Protein AF-A0A7J9BP35-F1 (afdb_monomer_lite)

Secondary structure (DSSP, 8-state):
-TTHHHHHHHHHHHHHHSHHHHTTSTHHHHHHHHHHHHHHHHHHHHHHHHHHHHH-GGGHHHHHHHHHHHHHHHHHHHHHHHHHHHHHH--

Radius of gyration: 31.37 Å; chains: 1; bounding box: 59×17×88 Å

Sequence (91 aa):
LLAFIPTGWGLISIAQVFRPLLRHTRLWDSVDSVARFYEILFGVIVMAPVAALSWIPRFQPMQTRILFNDAFNKGLQMFKIITEKVHQKDL

Structure (mmCIF, N/CA/C/O backbone):
data_AF-A0A7J9BP35-F1
#
_entry.id   AF-A0A7J9BP35-F1
#
loop_
_atom_site.group_PDB
_atom_site.id
_atom_site.type_symbol
_atom_site.label_atom_id
_atom_site.label_alt_id
_atom_site.label_comp_id
_atom_site.label_asym_id
_atom_site.label_entity_id
_atom_site.label_seq_id
_atom_site.pdbx_PDB_ins_code
_atom_site.Cartn_x
_atom_site.Cartn_y
_atom_site.Cartn_z
_atom_site.occupancy
_atom_site.B_iso_or_equiv
_atom_site.auth_seq_id
_atom_site.auth_comp_id
_atom_site.auth_asym_id
_atom_site.auth_atom_id
_atom_site.pdbx_PDB_model_num
ATOM 1 N N . LEU A 1 1 ? 8.829 2.622 3.368 1.00 55.47 1 LEU A N 1
ATOM 2 C CA . LEU A 1 1 ? 7.845 2.059 2.409 1.00 55.47 1 LEU A CA 1
ATOM 3 C C . LEU A 1 1 ? 7.340 3.091 1.396 1.00 55.47 1 LEU A C 1
ATOM 5 O O . LEU A 1 1 ? 7.358 2.779 0.217 1.00 55.47 1 LEU A O 1
ATOM 9 N N . LEU A 1 2 ? 6.996 4.328 1.790 1.00 55.31 2 LEU A N 1
ATOM 10 C CA . LEU A 1 2 ? 6.547 5.371 0.843 1.00 55.31 2 LEU A CA 1
ATOM 11 C C . LEU A 1 2 ? 7.584 5.758 -0.236 1.00 55.31 2 LEU A C 1
ATOM 13 O O . LEU A 1 2 ? 7.200 6.114 -1.340 1.00 55.31 2 LEU A O 1
ATOM 17 N N . ALA A 1 3 ? 8.886 5.629 0.051 1.00 58.06 3 ALA A N 1
ATOM 18 C CA . ALA A 1 3 ? 9.970 5.896 -0.904 1.00 58.06 3 ALA A CA 1
ATOM 19 C C . ALA A 1 3 ? 10.206 4.774 -1.939 1.00 58.06 3 ALA A C 1
ATOM 21 O O . ALA A 1 3 ? 10.876 5.015 -2.940 1.00 58.06 3 ALA A O 1
ATOM 22 N N . PHE A 1 4 ? 9.649 3.572 -1.725 1.00 57.34 4 PHE A N 1
ATOM 23 C CA . PHE A 1 4 ? 9.763 2.438 -2.660 1.00 57.34 4 PHE A CA 1
ATOM 24 C C . PHE A 1 4 ? 8.799 2.548 -3.850 1.00 57.34 4 PHE A C 1
ATOM 26 O O . PHE A 1 4 ? 9.078 2.039 -4.933 1.00 57.34 4 PHE A O 1
ATOM 33 N N . ILE A 1 5 ? 7.680 3.246 -3.641 1.00 66.44 5 ILE A N 1
ATOM 34 C CA . ILE A 1 5 ? 6.650 3.496 -4.652 1.00 66.44 5 ILE A CA 1
ATOM 35 C C . ILE A 1 5 ? 7.211 4.360 -5.801 1.00 66.44 5 ILE A C 1
ATOM 37 O O . ILE A 1 5 ? 7.164 3.906 -6.942 1.00 66.44 5 ILE A O 1
ATOM 41 N N . PRO A 1 6 ? 7.826 5.541 -5.560 1.00 70.62 6 PRO A N 1
ATOM 42 C CA . PRO A 1 6 ? 8.384 6.353 -6.641 1.00 70.62 6 PRO A CA 1
ATOM 43 C C . PRO A 1 6 ? 9.661 5.762 -7.254 1.00 70.62 6 PRO A C 1
ATOM 45 O O . PRO A 1 6 ? 9.966 6.072 -8.401 1.00 70.62 6 PRO A O 1
ATOM 48 N N . THR A 1 7 ? 10.409 4.906 -6.544 1.00 73.00 7 THR A N 1
ATOM 49 C CA . THR A 1 7 ? 11.639 4.300 -7.092 1.00 73.00 7 THR A CA 1
ATOM 50 C C . THR A 1 7 ? 11.345 3.227 -8.134 1.00 73.00 7 THR A C 1
ATOM 52 O O . THR A 1 7 ? 11.985 3.227 -9.181 1.00 73.00 7 THR A O 1
ATOM 55 N N . GLY A 1 8 ? 10.364 2.347 -7.913 1.00 74.38 8 GLY A N 1
ATOM 56 C CA . GLY A 1 8 ? 10.006 1.346 -8.924 1.00 74.38 8 GLY A CA 1
ATOM 57 C C . GLY A 1 8 ? 9.215 1.920 -10.099 1.00 74.38 8 GLY A C 1
ATOM 58 O O . GLY A 1 8 ? 9.494 1.586 -11.248 1.00 74.38 8 GLY A O 1
ATOM 59 N N . TRP A 1 9 ? 8.303 2.862 -9.843 1.00 77.00 9 TRP A N 1
ATOM 60 C CA . TRP A 1 9 ? 7.600 3.580 -10.915 1.00 77.00 9 TRP A CA 1
ATOM 61 C C . TRP A 1 9 ? 8.533 4.489 -11.729 1.00 77.00 9 TRP A C 1
ATOM 63 O O . TRP A 1 9 ? 8.396 4.595 -12.950 1.00 77.00 9 TRP A O 1
ATOM 73 N N . GLY A 1 10 ? 9.534 5.092 -11.079 1.00 79.56 10 GLY A N 1
ATOM 74 C CA . GLY A 1 10 ? 10.613 5.818 -11.745 1.00 79.56 10 GLY A CA 1
ATOM 75 C C . GLY A 1 10 ? 11.449 4.908 -12.646 1.00 79.56 10 GLY A C 1
ATOM 76 O O . GLY A 1 10 ? 11.726 5.274 -13.784 1.00 79.56 10 GLY A O 1
ATOM 77 N N . LEU A 1 11 ? 11.773 3.691 -12.194 1.00 77.38 11 LEU A N 1
ATOM 78 C CA . LEU A 1 11 ? 12.493 2.699 -13.000 1.00 77.38 11 LEU A CA 1
ATOM 79 C C . LEU A 1 11 ? 11.699 2.285 -14.253 1.00 77.38 11 LEU A C 1
ATOM 81 O O . LEU A 1 11 ? 12.264 2.231 -15.346 1.00 77.38 11 LEU A O 1
ATOM 85 N N . ILE A 1 12 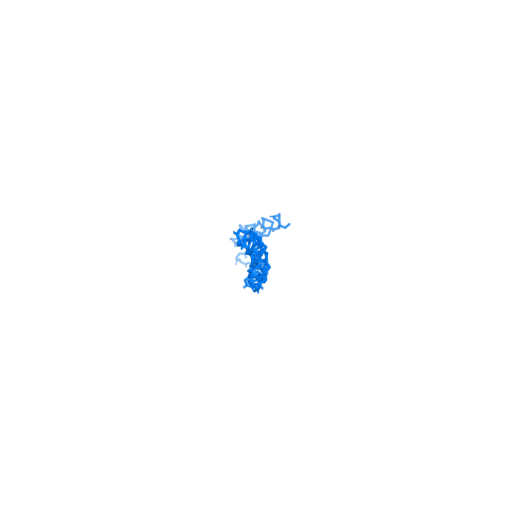? 10.387 2.054 -14.113 1.00 77.44 12 ILE A N 1
ATOM 86 C CA . ILE A 1 12 ? 9.495 1.735 -15.241 1.00 77.44 12 ILE A CA 1
ATOM 87 C C . ILE A 1 12 ? 9.405 2.922 -16.207 1.00 77.44 12 ILE A C 1
ATOM 89 O O . ILE A 1 12 ? 9.506 2.731 -17.415 1.00 77.44 12 ILE A O 1
ATOM 93 N N . SER A 1 13 ? 9.298 4.151 -15.697 1.00 77.94 13 SER A N 1
ATOM 94 C CA . SER A 1 13 ? 9.256 5.362 -16.529 1.00 77.94 13 SER A CA 1
ATOM 95 C C . SER A 1 13 ? 10.555 5.566 -17.313 1.00 77.94 13 SER A C 1
ATOM 97 O O . SER A 1 13 ? 10.516 5.882 -18.501 1.00 77.94 13 SER A O 1
ATOM 99 N N . ILE A 1 14 ? 11.711 5.315 -16.687 1.00 76.00 14 ILE A N 1
ATOM 100 C CA . ILE A 1 14 ? 13.018 5.336 -17.359 1.00 76.00 14 ILE A CA 1
ATOM 101 C C . ILE A 1 14 ? 13.054 4.265 -18.457 1.00 76.00 14 ILE A C 1
ATOM 103 O O . ILE A 1 14 ? 13.385 4.573 -19.600 1.00 76.00 14 ILE A O 1
ATOM 107 N N . ALA A 1 15 ? 12.634 3.031 -18.159 1.00 76.06 15 ALA A N 1
ATOM 108 C CA . ALA A 1 15 ? 12.534 1.963 -19.155 1.00 76.06 15 ALA A CA 1
ATOM 109 C C . ALA A 1 15 ? 11.601 2.336 -20.324 1.00 76.06 15 ALA A C 1
ATOM 111 O O . ALA A 1 15 ? 11.901 2.058 -21.485 1.00 76.06 15 ALA A O 1
ATOM 112 N N . GLN A 1 16 ? 10.499 3.030 -20.043 1.00 73.62 16 GLN A N 1
ATOM 113 C CA . GLN A 1 16 ? 9.522 3.463 -21.038 1.00 73.62 16 GLN A CA 1
ATOM 114 C C . GLN A 1 16 ? 10.061 4.571 -21.958 1.00 73.62 16 GLN A C 1
ATOM 116 O O . GLN A 1 16 ? 9.695 4.609 -23.132 1.00 73.62 16 GLN A O 1
ATOM 121 N N . VAL A 1 17 ? 10.984 5.413 -21.483 1.00 76.31 17 VAL A N 1
ATOM 122 C CA . VAL A 1 17 ? 11.713 6.388 -22.318 1.00 76.31 17 VAL A CA 1
ATOM 123 C C . VAL A 1 17 ? 12.692 5.696 -23.274 1.00 76.31 17 VAL A C 1
ATOM 125 O O . VAL A 1 17 ? 12.874 6.150 -24.403 1.00 76.31 17 VAL A O 1
ATOM 128 N N . PHE A 1 18 ? 13.264 4.553 -22.883 1.00 70.44 18 PHE A N 1
ATOM 129 C CA . PHE A 1 18 ? 14.115 3.734 -23.758 1.00 70.44 18 PHE A CA 1
ATOM 130 C C . PHE A 1 18 ? 13.329 2.815 -24.710 1.00 70.44 18 PHE A C 1
ATOM 132 O O . PHE A 1 18 ? 13.917 2.214 -25.610 1.00 70.44 18 PHE A O 1
ATOM 139 N N . ARG A 1 19 ? 11.997 2.744 -24.583 1.00 67.75 19 ARG A N 1
ATOM 140 C CA . ARG A 1 19 ? 11.093 1.964 -25.448 1.00 67.75 19 ARG A CA 1
ATOM 141 C C . ARG A 1 19 ? 11.299 2.151 -26.954 1.00 67.75 19 ARG A C 1
ATOM 143 O O . ARG A 1 19 ? 11.350 1.137 -27.645 1.00 67.75 19 ARG A O 1
ATOM 150 N N . PRO A 1 20 ? 11.415 3.371 -27.511 1.00 66.06 20 PRO A N 1
ATOM 151 C CA . PRO A 1 20 ? 11.697 3.546 -28.937 1.00 66.06 20 PRO A CA 1
ATOM 152 C C . PRO A 1 20 ? 13.102 3.072 -29.343 1.00 66.06 20 PRO A C 1
ATOM 154 O O . PRO A 1 20 ? 13.266 2.590 -30.459 1.00 66.06 20 PRO A O 1
ATOM 157 N N . LEU A 1 21 ? 14.091 3.153 -28.446 1.00 65.44 21 LEU A N 1
ATOM 158 C CA . LEU A 1 21 ? 15.486 2.766 -28.709 1.00 65.44 21 LEU A CA 1
ATOM 159 C C . LEU A 1 21 ? 15.701 1.246 -28.633 1.00 65.44 21 LEU A C 1
ATOM 161 O O . LEU A 1 21 ? 16.498 0.688 -29.383 1.00 65.44 21 LEU A O 1
ATOM 165 N N . LEU A 1 22 ? 14.969 0.565 -27.750 1.00 65.56 22 LEU A N 1
ATOM 166 C CA . LEU A 1 22 ? 15.112 -0.870 -27.488 1.00 65.56 22 LEU A CA 1
ATOM 167 C C . LEU A 1 22 ? 14.107 -1.740 -28.257 1.00 65.56 22 LEU A C 1
ATOM 169 O O . LEU A 1 22 ? 14.205 -2.960 -28.221 1.00 65.56 22 LEU A O 1
ATOM 173 N N . ARG A 1 23 ? 13.168 -1.151 -29.011 1.00 62.69 23 ARG A N 1
ATOM 174 C CA . ARG A 1 23 ? 12.128 -1.897 -29.753 1.00 62.69 23 ARG A CA 1
ATOM 175 C C . ARG A 1 23 ? 12.677 -2.876 -30.795 1.00 62.69 23 ARG A C 1
ATOM 177 O O . ARG A 1 23 ? 11.978 -3.805 -31.189 1.00 62.69 23 ARG A O 1
ATOM 184 N N . HIS A 1 24 ? 13.912 -2.663 -31.243 1.00 63.78 24 HIS A N 1
ATOM 185 C CA . HIS A 1 24 ? 14.619 -3.560 -32.156 1.00 63.78 24 HIS A CA 1
ATOM 186 C C . HIS A 1 24 ? 15.482 -4.616 -31.459 1.00 63.78 24 HIS A C 1
ATOM 188 O O . HIS A 1 24 ? 15.934 -5.553 -32.111 1.00 63.78 24 HIS A O 1
ATOM 194 N N . THR A 1 25 ? 15.703 -4.508 -30.149 1.00 69.25 25 THR A N 1
ATOM 195 C CA . THR A 1 25 ? 16.513 -5.460 -29.388 1.00 69.25 25 THR A CA 1
ATOM 196 C C . THR A 1 25 ? 15.632 -6.413 -28.584 1.00 69.25 25 THR A C 1
ATOM 198 O O . THR A 1 25 ? 14.686 -6.017 -27.909 1.00 69.25 25 THR A O 1
ATOM 201 N N . ARG A 1 26 ? 15.993 -7.703 -28.591 1.00 71.56 26 ARG A N 1
ATOM 202 C CA . ARG A 1 26 ? 15.330 -8.768 -27.809 1.00 71.56 26 ARG A CA 1
ATOM 203 C C . ARG A 1 26 ? 15.318 -8.490 -26.291 1.00 71.56 26 ARG A C 1
ATOM 205 O O . AR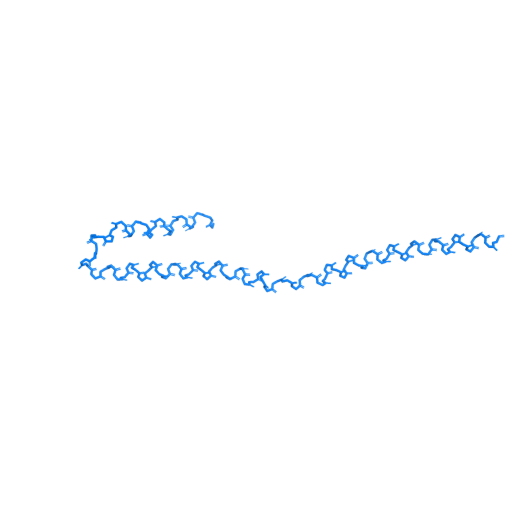G A 1 26 ? 14.517 -9.069 -25.571 1.00 71.56 26 ARG A O 1
ATOM 212 N N . LEU A 1 27 ? 16.169 -7.572 -25.822 1.00 74.25 27 LEU A N 1
ATOM 213 C CA . LEU A 1 27 ? 16.234 -7.085 -24.439 1.00 74.25 27 LEU A CA 1
ATOM 214 C C . LEU A 1 27 ? 14.947 -6.381 -23.977 1.00 74.25 27 LEU A C 1
ATOM 216 O O . LEU A 1 27 ? 14.657 -6.387 -22.783 1.00 74.25 27 LEU A O 1
ATOM 220 N N . TRP A 1 28 ? 14.165 -5.806 -24.899 1.00 79.19 28 TRP A N 1
ATOM 221 C CA . TRP A 1 28 ? 12.899 -5.148 -24.566 1.00 79.19 28 TRP A CA 1
ATOM 222 C C . TRP A 1 28 ? 11.887 -6.104 -23.920 1.00 79.19 28 TRP A C 1
ATOM 224 O O . TRP A 1 28 ? 11.186 -5.720 -22.987 1.00 79.19 28 TRP A O 1
ATOM 234 N N . ASP A 1 29 ? 11.867 -7.363 -24.363 1.00 78.62 29 ASP A N 1
ATOM 235 C CA . ASP A 1 29 ? 10.967 -8.397 -23.843 1.00 78.62 29 ASP A CA 1
ATOM 236 C C . ASP A 1 29 ? 11.271 -8.729 -22.369 1.00 78.62 29 ASP A C 1
ATOM 238 O O . ASP A 1 29 ? 10.377 -8.813 -21.527 1.00 78.62 29 ASP A O 1
ATOM 242 N N . SER A 1 30 ? 12.559 -8.796 -22.010 1.00 81.06 30 SER A N 1
ATOM 243 C CA . SER A 1 30 ? 12.987 -9.018 -20.624 1.00 81.06 30 SER A CA 1
ATOM 244 C C . SER A 1 30 ? 12.636 -7.842 -19.707 1.00 81.06 30 SER A C 1
ATOM 246 O O . SER A 1 30 ? 12.210 -8.057 -18.574 1.00 81.06 30 SER A O 1
ATOM 248 N N . VAL A 1 31 ? 12.776 -6.602 -20.186 1.00 79.50 31 VAL A N 1
ATOM 249 C CA . VAL A 1 31 ? 12.414 -5.397 -19.417 1.00 79.50 31 VAL A CA 1
ATOM 250 C C . VAL A 1 31 ? 10.900 -5.316 -19.193 1.00 79.50 31 VAL A C 1
ATOM 252 O O . VAL A 1 31 ? 10.469 -5.028 -18.077 1.00 79.50 31 VAL A O 1
ATOM 255 N N . ASP A 1 32 ? 10.094 -5.627 -20.213 1.00 80.69 32 ASP A N 1
ATOM 256 C CA . ASP A 1 32 ? 8.628 -5.694 -20.110 1.00 80.69 32 ASP A CA 1
ATOM 257 C C . ASP A 1 32 ? 8.183 -6.747 -19.081 1.00 80.69 32 ASP A C 1
ATOM 259 O O . ASP A 1 32 ? 7.350 -6.470 -18.214 1.00 80.69 32 ASP A O 1
ATOM 263 N N . SER A 1 33 ? 8.814 -7.926 -19.097 1.00 84.50 33 SER A N 1
ATOM 264 C CA . SER A 1 33 ? 8.543 -8.983 -18.119 1.00 84.50 33 SER A CA 1
ATOM 265 C C . SER A 1 33 ? 8.875 -8.561 -16.683 1.00 84.50 33 SER A C 1
ATOM 267 O O . SER A 1 33 ? 8.122 -8.889 -15.765 1.00 84.50 33 SER A O 1
ATOM 269 N N . VAL A 1 34 ? 9.978 -7.838 -16.463 1.00 83.56 34 VAL A N 1
ATOM 270 C CA . VAL A 1 34 ? 10.364 -7.342 -15.128 1.00 83.56 34 VAL A CA 1
ATOM 271 C C . VAL A 1 34 ? 9.412 -6.243 -14.652 1.00 83.56 34 VAL A C 1
ATOM 273 O O . VAL A 1 34 ? 9.014 -6.250 -13.487 1.00 83.56 34 VAL A O 1
ATOM 276 N N . ALA A 1 35 ? 8.995 -5.341 -15.544 1.00 84.00 35 ALA A N 1
ATOM 277 C CA . ALA A 1 35 ? 8.009 -4.309 -15.229 1.00 84.00 35 ALA A CA 1
ATOM 278 C C . ALA A 1 35 ? 6.664 -4.928 -14.814 1.00 84.00 35 ALA A C 1
ATOM 280 O O . ALA A 1 35 ? 6.118 -4.574 -13.770 1.00 84.00 35 ALA A O 1
ATOM 281 N N . ARG A 1 36 ? 6.176 -5.925 -15.564 1.00 83.19 36 ARG A N 1
ATOM 282 C CA . ARG A 1 36 ? 4.956 -6.670 -15.211 1.00 83.19 36 ARG A CA 1
ATOM 283 C C . ARG A 1 36 ? 5.080 -7.400 -13.881 1.00 83.19 36 ARG A C 1
ATOM 285 O O . ARG A 1 36 ? 4.161 -7.343 -13.069 1.00 83.19 36 ARG A O 1
ATOM 292 N N . PHE A 1 37 ? 6.206 -8.071 -13.640 1.00 86.94 37 PHE A N 1
ATOM 293 C CA . PHE A 1 37 ? 6.442 -8.753 -12.368 1.00 86.94 37 PHE A CA 1
ATOM 294 C C . PHE A 1 37 ? 6.429 -7.769 -11.191 1.00 86.94 37 PHE A C 1
ATOM 296 O O . PHE A 1 37 ? 5.842 -8.067 -10.151 1.00 86.94 37 PHE A O 1
ATOM 303 N N . TYR A 1 38 ? 7.010 -6.577 -11.369 1.00 83.75 38 TYR A N 1
ATOM 304 C CA . TYR A 1 38 ? 6.991 -5.517 -10.364 1.00 83.75 38 TYR A CA 1
ATOM 305 C C . TYR A 1 38 ? 5.566 -5.032 -10.057 1.00 83.75 38 TYR A C 1
ATOM 307 O O . TYR A 1 38 ? 5.199 -4.948 -8.885 1.00 83.75 38 TYR A O 1
ATOM 315 N N . GLU A 1 39 ? 4.744 -4.765 -11.079 1.00 83.38 39 GLU A N 1
ATOM 316 C CA . GLU A 1 39 ? 3.349 -4.346 -10.878 1.00 83.38 39 GLU A CA 1
ATOM 317 C C . GLU A 1 39 ? 2.511 -5.426 -10.180 1.00 83.38 39 GLU A C 1
ATOM 319 O O . GLU A 1 39 ? 1.750 -5.119 -9.261 1.00 83.38 39 GLU A O 1
ATOM 324 N N . ILE A 1 40 ? 2.698 -6.700 -10.548 1.00 87.44 40 ILE A N 1
ATOM 325 C CA . ILE A 1 40 ? 2.021 -7.834 -9.901 1.00 87.44 40 ILE A CA 1
ATOM 326 C C . ILE A 1 40 ? 2.444 -7.948 -8.433 1.00 87.44 40 ILE A C 1
ATOM 328 O O . ILE A 1 40 ? 1.589 -8.049 -7.553 1.00 87.44 40 ILE A O 1
ATOM 332 N N . LEU A 1 41 ? 3.748 -7.902 -8.148 1.00 87.62 41 LEU A N 1
ATOM 333 C CA . LEU A 1 41 ? 4.266 -7.998 -6.784 1.00 87.62 41 LEU A CA 1
ATOM 334 C C . LEU A 1 41 ? 3.748 -6.848 -5.913 1.00 87.62 41 LEU A C 1
ATOM 336 O O . LEU A 1 41 ? 3.311 -7.077 -4.786 1.00 87.62 41 LEU A O 1
ATOM 340 N N . PHE A 1 42 ? 3.746 -5.623 -6.442 1.00 85.56 42 PHE A N 1
ATOM 341 C CA . PHE A 1 42 ? 3.204 -4.464 -5.741 1.00 85.56 42 PHE A CA 1
ATOM 342 C C . PHE A 1 42 ? 1.700 -4.612 -5.477 1.00 85.56 42 PHE A C 1
ATOM 344 O O . PHE A 1 42 ? 1.249 -4.386 -4.353 1.00 85.56 42 PHE A O 1
ATOM 351 N N . GLY A 1 43 ? 0.938 -5.071 -6.474 1.00 85.62 43 GLY A N 1
ATOM 352 C CA . GLY A 1 43 ? -0.484 -5.377 -6.330 1.00 85.62 43 GLY A CA 1
ATOM 353 C C . GLY A 1 43 ? -0.754 -6.396 -5.221 1.00 85.62 43 GLY A C 1
ATOM 354 O O . GLY A 1 43 ? -1.641 -6.181 -4.399 1.00 85.62 43 GLY A O 1
ATOM 355 N N . VAL A 1 44 ? 0.054 -7.456 -5.126 1.00 89.62 44 VAL A N 1
ATOM 356 C CA . VAL A 1 44 ? -0.043 -8.466 -4.059 1.00 89.62 44 VAL A CA 1
ATOM 357 C C . VAL A 1 44 ? 0.304 -7.879 -2.690 1.00 89.62 44 VAL A C 1
ATOM 359 O O . VAL A 1 44 ? -0.419 -8.124 -1.726 1.00 89.62 44 VAL A O 1
ATOM 362 N N . ILE A 1 45 ? 1.366 -7.073 -2.590 1.00 87.75 45 ILE A N 1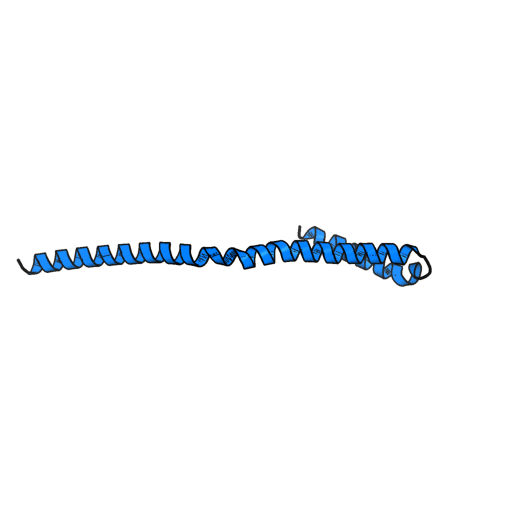
ATOM 363 C CA . ILE A 1 45 ? 1.781 -6.432 -1.330 1.00 87.75 45 ILE A CA 1
ATOM 364 C C . ILE A 1 45 ? 0.708 -5.472 -0.809 1.00 87.75 45 ILE A C 1
ATOM 366 O O . ILE A 1 45 ? 0.532 -5.378 0.401 1.00 87.75 45 ILE A O 1
ATOM 370 N N . VAL A 1 46 ? -0.009 -4.770 -1.692 1.00 86.88 46 VAL A N 1
ATOM 371 C CA . VAL A 1 46 ? -1.115 -3.877 -1.311 1.00 86.88 46 VAL A CA 1
ATOM 372 C C . VAL A 1 46 ? -2.390 -4.666 -1.012 1.00 86.88 46 VAL A C 1
ATOM 374 O O . VAL A 1 46 ? -3.080 -4.369 -0.038 1.00 86.88 46 VAL A O 1
ATOM 377 N N . MET A 1 47 ? -2.699 -5.701 -1.796 1.00 88.00 47 MET A N 1
ATOM 378 C CA . MET A 1 4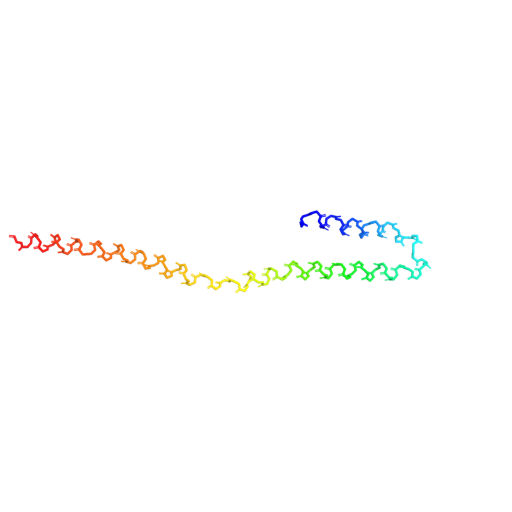7 ? -3.894 -6.522 -1.587 1.00 88.00 47 MET A CA 1
ATOM 379 C C . MET A 1 47 ? -3.808 -7.398 -0.338 1.00 88.00 47 MET A C 1
ATOM 381 O O . MET A 1 47 ? -4.829 -7.610 0.302 1.00 88.00 47 MET A O 1
ATOM 385 N N . ALA A 1 48 ? -2.628 -7.873 0.062 1.00 89.69 48 ALA A N 1
ATOM 386 C CA . ALA A 1 48 ? -2.457 -8.694 1.261 1.00 89.69 48 ALA A CA 1
ATOM 387 C C . ALA A 1 48 ? -2.970 -8.021 2.558 1.00 89.69 48 ALA A C 1
ATOM 389 O O . ALA A 1 48 ? -3.803 -8.622 3.240 1.00 89.69 48 ALA A O 1
ATOM 390 N N . PRO A 1 49 ? -2.562 -6.786 2.915 1.00 84.50 49 PRO A N 1
ATOM 391 C CA . PRO A 1 49 ? -3.095 -6.090 4.078 1.00 84.50 49 PRO A CA 1
ATOM 392 C C . PRO A 1 49 ? -4.544 -5.654 3.871 1.00 84.50 49 PRO A C 1
ATOM 394 O O . PRO A 1 49 ? -5.303 -5.685 4.829 1.00 84.50 49 PRO A O 1
ATOM 397 N N . VAL A 1 50 ? -4.967 -5.295 2.655 1.00 86.25 50 VAL A N 1
ATOM 398 C CA . VAL A 1 50 ? -6.375 -4.953 2.380 1.00 86.25 50 VAL A CA 1
ATOM 399 C C . VAL A 1 50 ? -7.282 -6.164 2.605 1.00 86.25 50 VAL A C 1
ATOM 401 O O . VAL A 1 50 ? -8.306 -6.042 3.271 1.00 86.25 50 VAL A O 1
ATOM 404 N N . ALA A 1 51 ? -6.884 -7.344 2.130 1.00 86.62 51 ALA A N 1
ATOM 405 C CA . ALA A 1 51 ? -7.583 -8.601 2.359 1.00 86.62 51 ALA A CA 1
ATOM 406 C C . ALA A 1 51 ? -7.549 -8.997 3.840 1.00 86.62 51 ALA A C 1
ATOM 408 O O . ALA A 1 51 ? -8.579 -9.380 4.384 1.00 86.62 51 ALA A O 1
ATOM 409 N N . ALA A 1 52 ? -6.407 -8.839 4.519 1.00 84.81 52 ALA A N 1
ATOM 410 C CA . ALA A 1 52 ? 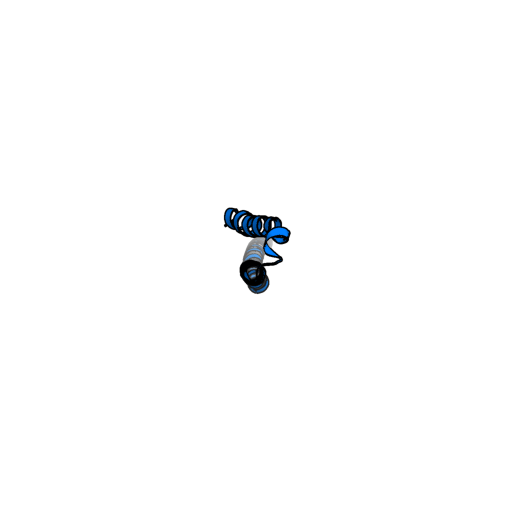-6.301 -9.084 5.956 1.00 84.81 52 ALA A CA 1
ATOM 411 C C . ALA A 1 52 ? -7.205 -8.141 6.765 1.00 84.81 52 ALA A C 1
ATOM 413 O O . ALA A 1 52 ? -7.927 -8.596 7.642 1.00 84.81 52 ALA A O 1
ATOM 414 N N . LEU A 1 53 ? -7.238 -6.846 6.446 1.00 79.44 53 LEU A N 1
ATOM 415 C CA . LEU A 1 53 ? -8.112 -5.862 7.092 1.00 79.44 53 LEU A CA 1
ATOM 416 C C . LEU A 1 53 ? -9.591 -6.124 6.777 1.00 79.44 53 LEU A C 1
ATOM 418 O O . LEU A 1 53 ? -10.420 -6.086 7.684 1.00 79.44 53 LEU A O 1
ATOM 422 N N . SER A 1 54 ? -9.915 -6.475 5.529 1.00 79.12 54 SER A N 1
ATOM 423 C CA . SER A 1 54 ? -11.254 -6.919 5.119 1.00 79.12 54 SER A CA 1
ATOM 424 C C . SER A 1 54 ? -11.668 -8.240 5.774 1.00 79.12 54 SER A C 1
ATOM 426 O O . SER A 1 54 ? -12.861 -8.527 5.856 1.00 79.12 54 SER A O 1
ATOM 428 N N . TRP A 1 55 ? -10.709 -9.039 6.243 1.00 72.94 55 TRP A N 1
ATOM 429 C CA . TRP A 1 55 ? -10.925 -10.259 7.022 1.00 72.94 55 TRP A CA 1
ATOM 430 C C . TRP A 1 55 ? -10.933 -10.015 8.543 1.00 72.94 55 TRP A C 1
ATOM 432 O O . TRP A 1 55 ? -11.468 -10.822 9.308 1.00 72.94 55 TRP A O 1
ATOM 442 N N . ILE A 1 56 ? -10.455 -8.852 8.999 1.00 65.75 56 ILE A N 1
ATOM 443 C CA . ILE A 1 56 ? -10.467 -8.404 10.400 1.00 65.75 56 ILE A CA 1
ATOM 444 C C . ILE A 1 56 ? -11.750 -7.628 10.843 1.00 65.75 56 ILE A C 1
ATOM 446 O O . ILE A 1 56 ? -11.760 -7.091 11.952 1.00 65.75 56 ILE A O 1
ATOM 450 N N . PRO A 1 57 ? -12.932 -7.643 10.174 1.00 62.00 57 PRO A N 1
ATOM 451 C CA . PRO A 1 57 ? -14.140 -7.048 10.759 1.00 62.00 57 PRO A CA 1
ATOM 452 C C . PRO A 1 57 ? -14.694 -7.864 11.952 1.00 62.00 57 PRO A C 1
ATOM 454 O O . PRO A 1 57 ? -15.692 -7.494 12.566 1.00 62.00 57 PRO A O 1
ATOM 457 N N . ARG A 1 58 ? -14.023 -8.952 12.364 1.00 56.53 58 ARG A N 1
ATOM 458 C CA . ARG A 1 58 ? -14.388 -9.817 13.503 1.00 56.53 58 ARG A CA 1
ATOM 459 C C . ARG A 1 58 ? -14.134 -9.205 14.898 1.00 56.53 58 ARG A C 1
ATOM 4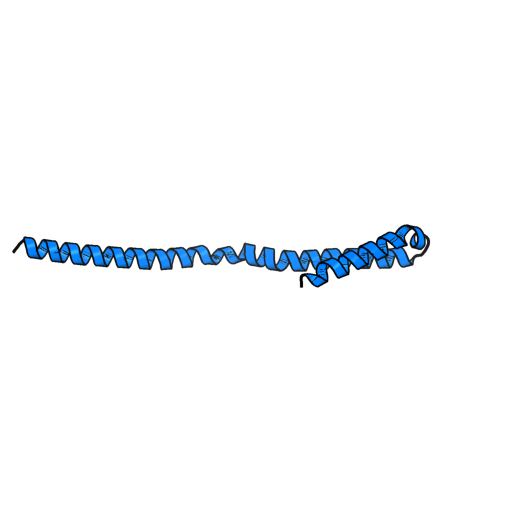61 O O . ARG A 1 58 ? -14.378 -9.877 15.892 1.00 56.53 58 ARG A O 1
ATOM 468 N N . PHE A 1 59 ? -13.704 -7.948 15.025 1.00 56.50 59 PHE A N 1
ATOM 469 C CA . PHE A 1 59 ? -13.637 -7.269 16.336 1.00 56.50 59 PHE A CA 1
ATOM 470 C C . PHE A 1 59 ? -14.896 -6.464 16.705 1.00 56.50 59 PHE A C 1
ATOM 472 O O . PHE A 1 59 ? -15.042 -6.072 17.864 1.00 56.50 59 PHE A O 1
ATOM 479 N N . GLN A 1 60 ? -15.856 -6.288 15.786 1.00 60.31 60 GLN A N 1
ATOM 480 C CA . GLN A 1 60 ? -17.134 -5.630 16.097 1.00 60.31 60 GLN A CA 1
ATOM 481 C C . GLN A 1 60 ? -17.931 -6.284 17.249 1.00 60.31 60 GLN A C 1
ATOM 483 O O . GLN A 1 60 ? -18.356 -5.552 18.143 1.00 60.31 60 GLN A O 1
ATOM 488 N N . PRO A 1 61 ? -18.107 -7.621 17.336 1.00 62.16 61 PRO A N 1
ATOM 489 C CA . PRO A 1 61 ? -18.948 -8.202 18.387 1.00 62.16 61 PRO A CA 1
ATOM 490 C C . PRO A 1 61 ? -18.318 -8.128 19.787 1.00 62.16 61 PRO A C 1
ATOM 492 O O . PRO A 1 61 ? -19.042 -8.151 20.783 1.00 62.16 61 PRO A O 1
ATOM 495 N N . MET A 1 62 ? -16.987 -8.019 19.886 1.00 61.66 62 MET A N 1
ATOM 496 C CA . MET A 1 62 ? -16.296 -7.834 21.168 1.00 61.66 62 MET A CA 1
ATOM 497 C C . MET A 1 62 ? -16.481 -6.414 21.706 1.00 61.66 62 MET A C 1
ATOM 499 O O . MET A 1 62 ? -16.794 -6.257 22.886 1.00 61.66 62 MET A O 1
ATOM 503 N N . GLN A 1 63 ? -16.375 -5.392 20.847 1.00 58.31 63 GLN A N 1
ATOM 504 C CA . GLN A 1 63 ? -16.631 -4.003 21.245 1.00 58.31 63 GLN A CA 1
ATOM 505 C C . GLN A 1 63 ? -18.083 -3.800 21.687 1.00 58.31 63 GLN A C 1
ATOM 507 O O . GLN A 1 63 ? -18.319 -3.197 22.733 1.00 58.31 63 GLN A O 1
ATOM 512 N N . THR A 1 64 ? -19.055 -4.369 20.966 1.00 69.31 64 THR A N 1
ATOM 513 C CA . THR A 1 64 ? -20.468 -4.270 21.354 1.00 69.31 64 THR A CA 1
ATOM 514 C C . THR A 1 64 ? -20.747 -4.990 22.675 1.00 69.31 64 THR A C 1
ATOM 516 O O . THR A 1 64 ? -21.476 -4.449 23.498 1.00 69.31 64 THR A O 1
ATOM 519 N N . ARG A 1 65 ? -20.135 -6.159 22.943 1.00 70.12 65 ARG A N 1
ATOM 520 C CA . ARG A 1 65 ? -20.308 -6.862 24.231 1.00 70.12 65 ARG A CA 1
ATOM 521 C C . ARG A 1 65 ? -19.688 -6.121 25.414 1.00 70.12 65 ARG A C 1
ATOM 523 O O . ARG A 1 65 ? -20.319 -6.068 26.463 1.00 70.12 65 ARG A O 1
ATOM 530 N N . ILE A 1 66 ? -18.487 -5.562 25.270 1.00 81.50 66 ILE A N 1
ATOM 531 C CA . ILE A 1 66 ? -17.813 -4.845 26.366 1.00 81.50 66 ILE A CA 1
ATOM 532 C C . ILE A 1 66 ? -18.536 -3.526 26.668 1.00 81.50 66 ILE A C 1
ATOM 534 O O . ILE A 1 66 ? -18.836 -3.254 27.829 1.00 81.50 66 ILE A O 1
ATOM 538 N N . LEU A 1 67 ? -18.887 -2.749 25.635 1.00 81.19 67 LEU A N 1
ATOM 539 C CA . LEU A 1 67 ? -19.618 -1.490 25.800 1.00 81.19 67 LEU A CA 1
ATOM 540 C C . LEU A 1 67 ? -21.026 -1.721 26.370 1.00 81.19 67 LEU A C 1
ATOM 542 O O . LEU A 1 67 ? -21.470 -0.976 27.241 1.00 81.19 67 LEU A O 1
ATOM 546 N N . PHE A 1 68 ? -21.710 -2.780 25.925 1.00 81.88 68 PHE A N 1
ATOM 547 C CA . PHE A 1 68 ? -23.011 -3.160 26.471 1.00 81.88 68 PHE A CA 1
ATOM 548 C C . PHE A 1 68 ? -22.913 -3.597 27.932 1.00 81.88 68 PHE A C 1
ATOM 550 O O . PHE A 1 68 ? -23.724 -3.170 28.744 1.00 81.88 68 PHE A O 1
ATOM 557 N N . ASN A 1 69 ? -21.921 -4.416 28.289 1.00 86.69 69 ASN A N 1
ATOM 558 C CA . ASN A 1 69 ? -21.750 -4.875 29.664 1.00 86.69 69 ASN A CA 1
ATOM 559 C C . ASN A 1 69 ? -21.468 -3.708 30.625 1.00 86.69 69 ASN A C 1
ATOM 561 O O . ASN A 1 69 ? -22.009 -3.679 31.727 1.00 86.69 69 ASN A O 1
ATOM 565 N N . ASP A 1 70 ? -20.683 -2.717 30.192 1.00 87.00 70 ASP A N 1
ATOM 566 C CA . ASP A 1 70 ? -20.430 -1.499 30.970 1.00 87.00 70 ASP A CA 1
ATOM 567 C C . ASP A 1 70 ? -21.699 -0.641 31.136 1.00 87.00 70 ASP A C 1
ATOM 569 O O . ASP A 1 70 ? -22.044 -0.234 32.249 1.00 87.00 70 ASP A O 1
ATOM 573 N N . ALA A 1 71 ? -22.451 -0.429 30.050 1.00 86.06 71 ALA A N 1
ATOM 574 C CA . ALA A 1 71 ? -23.714 0.310 30.086 1.00 86.06 71 ALA A CA 1
ATOM 575 C C . ALA A 1 71 ? -24.785 -0.397 30.939 1.00 86.06 71 ALA A C 1
ATOM 577 O O . ALA A 1 71 ? -25.489 0.245 31.720 1.00 86.06 71 ALA A O 1
ATOM 578 N N . PHE A 1 72 ? -24.880 -1.723 30.841 1.00 81.94 72 PHE A N 1
ATOM 579 C CA . PHE A 1 72 ? -25.824 -2.531 31.609 1.00 81.94 72 PHE A CA 1
ATOM 580 C C . PHE A 1 72 ? -25.484 -2.541 33.101 1.00 81.94 72 PHE A C 1
ATOM 582 O O . PHE A 1 72 ? -26.370 -2.370 33.937 1.00 81.94 72 PHE A O 1
ATOM 589 N N . ASN A 1 73 ? -24.200 -2.657 33.452 1.00 86.75 73 ASN A N 1
ATOM 590 C CA . ASN A 1 73 ? -23.760 -2.613 34.844 1.00 86.75 73 ASN A CA 1
ATOM 591 C C . ASN A 1 73 ? -24.058 -1.248 35.495 1.00 86.75 73 ASN A C 1
ATOM 593 O O . ASN A 1 73 ? -24.494 -1.181 36.644 1.00 86.75 73 ASN A O 1
ATOM 597 N N . LYS A 1 74 ? -23.918 -0.150 34.740 1.00 87.38 74 LYS A N 1
ATOM 598 C CA . LYS A 1 74 ? -24.342 1.192 35.179 1.00 87.38 74 LYS A CA 1
ATOM 599 C C . LYS A 1 74 ? -25.861 1.300 35.349 1.00 87.38 74 LYS A C 1
ATOM 601 O O . LYS A 1 74 ? -26.321 1.900 36.319 1.00 87.38 74 LYS A O 1
ATOM 606 N N . GLY A 1 75 ? -26.636 0.683 34.456 1.00 85.75 75 GLY A N 1
ATOM 607 C CA . GLY A 1 75 ? -28.093 0.584 34.581 1.00 85.75 75 GLY A CA 1
ATOM 608 C C . GLY A 1 75 ? -28.530 -0.166 35.844 1.00 85.75 75 GLY A C 1
ATOM 609 O O . GLY A 1 75 ? -29.361 0.333 36.599 1.00 85.75 75 GLY A O 1
ATOM 610 N N . LEU A 1 76 ? -27.920 -1.319 36.129 1.00 88.94 76 LEU A N 1
ATOM 611 C CA . LEU A 1 76 ? -28.186 -2.108 37.338 1.00 88.94 76 LEU A CA 1
ATOM 612 C C . LEU A 1 76 ? -27.867 -1.344 38.627 1.00 88.94 76 LEU A C 1
ATOM 614 O O . LEU A 1 76 ? -28.646 -1.398 39.578 1.00 88.94 76 LEU A O 1
ATOM 618 N N . GLN A 1 77 ? -26.752 -0.610 38.663 1.00 87.75 77 GLN A N 1
ATOM 619 C CA . GLN A 1 77 ? -26.408 0.223 39.819 1.00 87.75 77 GLN A CA 1
ATOM 620 C C . GLN A 1 77 ? -27.456 1.315 40.068 1.00 87.75 77 GLN A C 1
ATOM 622 O O . GLN A 1 77 ? -27.855 1.520 41.213 1.00 87.75 77 GLN A O 1
ATOM 627 N N . MET A 1 78 ? -27.969 1.960 39.014 1.00 83.00 78 MET A N 1
ATOM 628 C CA . MET A 1 78 ? -29.072 2.919 39.144 1.00 83.00 78 MET A CA 1
ATOM 629 C C . MET A 1 78 ? -30.357 2.263 39.658 1.00 83.00 78 MET A C 1
ATOM 631 O O . MET A 1 78 ? -30.963 2.785 40.591 1.00 83.00 78 MET A O 1
ATOM 635 N N . PHE A 1 79 ? -30.750 1.102 39.125 1.00 82.50 79 PHE A N 1
ATOM 636 C CA . PHE A 1 79 ? -31.929 0.376 39.612 1.00 82.50 79 PHE A CA 1
ATOM 637 C C . PHE A 1 79 ? -31.812 -0.017 41.083 1.00 82.50 79 PHE A C 1
ATOM 639 O O . PHE A 1 79 ? -32.782 0.117 41.829 1.00 82.50 79 PHE A O 1
ATOM 646 N N . LYS A 1 80 ? -30.628 -0.458 41.521 1.00 83.88 80 LYS A N 1
ATOM 647 C CA . LYS A 1 80 ? -30.386 -0.804 42.923 1.00 83.88 80 LYS A CA 1
ATOM 648 C C . LYS A 1 80 ? -30.567 0.409 43.836 1.00 83.88 80 LYS A C 1
ATOM 650 O O . LYS A 1 80 ? -31.296 0.320 44.817 1.00 83.88 80 LYS A O 1
ATOM 655 N N . ILE A 1 81 ? -29.984 1.550 43.466 1.00 83.62 81 ILE A N 1
ATOM 656 C CA . ILE A 1 81 ? -30.108 2.796 44.235 1.00 83.62 81 ILE A CA 1
ATOM 657 C C . ILE A 1 81 ? -31.566 3.275 44.270 1.00 83.62 81 ILE A C 1
ATOM 659 O O . ILE A 1 81 ? -32.046 3.695 45.317 1.00 83.62 81 ILE A O 1
ATOM 663 N N . ILE A 1 82 ? -32.295 3.202 43.153 1.00 81.75 82 ILE A N 1
ATOM 664 C CA . ILE A 1 82 ? -33.714 3.592 43.100 1.00 81.75 82 ILE A CA 1
ATOM 665 C C . ILE A 1 82 ? -34.567 2.661 43.972 1.00 81.75 82 ILE A C 1
ATOM 667 O O . ILE A 1 82 ? -35.438 3.134 44.692 1.00 81.75 82 ILE A O 1
ATOM 671 N N . THR A 1 83 ? -34.293 1.357 43.955 1.00 79.44 83 THR A N 1
ATOM 672 C CA . THR A 1 83 ? -35.023 0.370 44.765 1.00 79.44 83 THR A CA 1
ATOM 673 C C . THR A 1 83 ? -34.760 0.567 46.260 1.00 79.44 83 THR A C 1
ATOM 675 O O . THR A 1 83 ? -35.702 0.563 47.047 1.00 79.44 83 THR A O 1
ATOM 678 N N . GLU A 1 84 ? -33.509 0.827 46.659 1.00 74.44 84 GLU A N 1
ATOM 679 C CA . GLU A 1 84 ? -33.169 1.202 48.042 1.00 74.44 84 GLU A CA 1
ATOM 680 C C . GLU A 1 84 ? -33.857 2.511 48.461 1.00 74.44 84 GLU A C 1
ATOM 682 O O . GLU A 1 84 ? -34.377 2.613 49.570 1.00 74.44 84 GLU A O 1
ATOM 687 N N . LYS A 1 85 ? -33.924 3.504 47.565 1.00 72.50 85 LYS A N 1
ATOM 688 C CA . LYS A 1 85 ? -34.620 4.779 47.810 1.00 72.50 85 LYS A CA 1
ATOM 689 C C . LYS A 1 85 ? -36.138 4.620 47.942 1.00 72.50 85 LYS A C 1
ATOM 691 O O . LYS A 1 85 ? -36.748 5.384 48.684 1.00 72.50 85 LYS A O 1
ATOM 696 N N . VAL A 1 86 ? -36.750 3.686 47.212 1.00 73.50 86 VAL A N 1
ATOM 697 C CA . VAL A 1 86 ? -38.186 3.375 47.316 1.00 73.50 86 VAL A CA 1
ATOM 698 C C . VAL A 1 86 ? -38.474 2.682 48.645 1.00 73.50 86 VAL A C 1
ATOM 700 O O . VAL A 1 86 ? -39.301 3.178 49.398 1.00 73.50 86 VAL A O 1
ATOM 703 N N . HIS A 1 87 ? -37.702 1.652 49.007 1.00 62.62 87 HIS A N 1
ATOM 704 C CA . HIS A 1 87 ? -37.890 0.934 50.272 1.00 62.62 87 HIS A CA 1
ATOM 705 C C . HIS A 1 87 ? -37.718 1.830 51.513 1.00 62.62 87 HIS A C 1
ATOM 707 O O . HIS A 1 87 ? -38.349 1.596 52.536 1.00 62.62 87 HIS A O 1
ATOM 713 N N . GLN A 1 88 ? -36.897 2.882 51.418 1.00 59.81 88 GLN A N 1
ATOM 714 C CA . GLN A 1 88 ? -36.742 3.880 52.479 1.00 59.81 88 GLN A CA 1
ATOM 715 C C . GLN A 1 88 ? -37.904 4.891 52.559 1.00 59.81 88 GLN A C 1
ATOM 717 O O . GLN A 1 88 ? -38.065 5.537 53.585 1.00 59.81 88 GLN A O 1
ATOM 722 N N . LYS A 1 89 ? -38.677 5.087 51.483 1.00 59.06 89 LYS A N 1
ATOM 723 C CA . LYS A 1 89 ? -39.867 5.959 51.482 1.00 59.06 89 LYS A CA 1
ATOM 724 C C . LYS A 1 89 ? -41.124 5.254 51.985 1.00 59.06 89 LYS A C 1
ATOM 726 O O . LYS A 1 89 ? -42.078 5.937 52.345 1.00 59.06 89 LYS A O 1
ATOM 731 N N . ASP A 1 90 ? -41.117 3.925 51.977 1.00 55.25 90 ASP A N 1
ATOM 732 C CA . ASP A 1 90 ? -42.210 3.083 52.466 1.00 55.25 90 ASP A CA 1
ATOM 733 C C . ASP A 1 90 ? -42.116 2.801 53.986 1.00 55.25 90 ASP A C 1
ATOM 735 O O . ASP A 1 90 ? -42.905 2.012 54.510 1.00 55.25 90 ASP A O 1
ATOM 739 N N . LEU A 1 91 ? -41.168 3.441 54.690 1.00 53.19 91 LEU A N 1
ATOM 740 C CA . LEU A 1 91 ? -40.941 3.363 56.139 1.00 53.19 91 LEU A CA 1
ATOM 741 C C . LEU A 1 91 ? -41.000 4.760 56.770 1.00 53.19 91 LEU A C 1
ATOM 743 O O . LEU A 1 91 ? -41.580 4.870 57.872 1.00 53.19 91 LEU A O 1
#

Organism: Gossypium gossypioides (NCBI:txid34282)

pLDDT: mean 75.59, std 10.39, range [53.19, 89.69]

Foldseek 3Di:
DVVVVCVLVVVVVVLVVCCVVCVPPPVNVVSVVVNVVVVVVVVCVVVVVVVVVVVPPVCVVVVVVVVVVVVVVVVVVVVVVVVVVVVVVVD